Protein AF-W7DQA2-F1 (afdb_monomer_lite)

Structure (mmCIF, N/CA/C/O backbone):
data_AF-W7DQA2-F1
#
_entry.id   AF-W7DQA2-F1
#
loop_
_atom_site.group_PDB
_atom_site.id
_atom_site.type_symbol
_atom_site.label_atom_id
_atom_site.label_alt_id
_atom_site.label_comp_id
_atom_site.label_asym_id
_atom_site.label_entity_id
_atom_site.label_seq_id
_atom_site.pdbx_PDB_ins_code
_atom_site.Cartn_x
_atom_site.Cartn_y
_atom_site.Cartn_z
_atom_site.occupancy
_atom_site.B_iso_or_equiv
_atom_site.auth_seq_id
_atom_site.auth_comp_id
_atom_site.auth_asym_id
_atom_site.auth_atom_id
_atom_site.pdbx_PDB_model_num
ATOM 1 N N . MET A 1 1 ? 14.864 -2.320 -9.640 1.00 56.34 1 MET A N 1
ATOM 2 C CA . MET A 1 1 ? 13.449 -2.148 -10.060 1.00 56.34 1 MET A CA 1
ATOM 3 C C . MET A 1 1 ? 12.843 -0.774 -9.734 1.00 56.34 1 MET A C 1
ATOM 5 O O . MET A 1 1 ? 11.888 -0.404 -10.402 1.00 56.34 1 MET A O 1
ATOM 9 N N . ALA A 1 2 ? 13.396 0.018 -8.800 1.00 63.25 2 ALA A N 1
ATOM 10 C CA . ALA A 1 2 ? 12.816 1.303 -8.363 1.00 63.25 2 ALA A CA 1
ATOM 11 C C . ALA A 1 2 ? 12.676 2.404 -9.444 1.00 63.25 2 ALA A C 1
ATOM 13 O O . ALA A 1 2 ? 11.900 3.332 -9.267 1.00 63.25 2 ALA A O 1
ATOM 14 N N . PHE A 1 3 ? 13.399 2.321 -10.569 1.00 74.31 3 PHE A N 1
ATOM 15 C CA . PHE A 1 3 ? 13.292 3.320 -11.644 1.00 74.31 3 PHE A CA 1
ATOM 16 C C . PHE A 1 3 ? 12.055 3.124 -12.538 1.00 74.31 3 PHE A C 1
ATOM 18 O O . PHE A 1 3 ? 11.498 4.101 -13.029 1.00 74.31 3 PHE A O 1
ATOM 25 N N . LEU A 1 4 ? 11.608 1.880 -12.751 1.00 84.00 4 LEU A N 1
ATOM 26 C CA . LEU A 1 4 ? 10.487 1.559 -13.652 1.00 84.00 4 LEU A CA 1
ATOM 27 C C . LEU A 1 4 ? 9.147 1.432 -12.920 1.00 84.00 4 LEU A C 1
ATOM 29 O O . LEU A 1 4 ? 8.103 1.505 -13.556 1.00 84.00 4 LEU A O 1
ATOM 33 N N . MET A 1 5 ? 9.171 1.247 -11.601 1.00 85.88 5 MET A N 1
ATOM 34 C CA . MET A 1 5 ? 7.991 1.105 -10.749 1.00 85.88 5 MET A CA 1
ATOM 35 C C . MET A 1 5 ? 7.942 2.279 -9.776 1.00 85.88 5 MET A C 1
ATOM 37 O O . MET A 1 5 ? 8.880 2.483 -9.006 1.00 85.88 5 MET A O 1
ATOM 41 N N . LYS A 1 6 ? 6.851 3.045 -9.797 1.00 89.06 6 LYS A N 1
ATOM 42 C CA . LYS A 1 6 ? 6.563 4.069 -8.795 1.00 89.06 6 LYS A CA 1
ATOM 43 C C . LYS A 1 6 ? 5.743 3.434 -7.678 1.00 89.06 6 LYS A C 1
ATOM 45 O O . LYS A 1 6 ? 4.662 2.914 -7.927 1.00 89.06 6 LYS A O 1
ATOM 50 N N . LYS A 1 7 ? 6.245 3.513 -6.453 1.00 90.81 7 LYS A N 1
ATOM 51 C CA . LYS A 1 7 ? 5.509 3.105 -5.257 1.00 90.81 7 LYS A CA 1
ATOM 52 C C . LYS A 1 7 ? 4.576 4.231 -4.826 1.00 90.81 7 LYS A C 1
ATOM 54 O O . LYS A 1 7 ? 4.998 5.387 -4.758 1.00 90.81 7 LYS A O 1
ATOM 59 N N . ILE A 1 8 ? 3.316 3.903 -4.579 1.00 91.38 8 ILE A N 1
ATOM 60 C CA . ILE A 1 8 ? 2.327 4.812 -4.005 1.00 91.38 8 ILE A CA 1
ATOM 61 C C . ILE A 1 8 ? 1.866 4.191 -2.701 1.00 91.38 8 ILE A C 1
ATOM 63 O O . ILE A 1 8 ? 1.373 3.067 -2.685 1.00 91.38 8 ILE A O 1
ATOM 67 N N . ARG A 1 9 ? 2.046 4.937 -1.619 1.00 93.50 9 ARG A N 1
ATOM 68 C CA . ARG A 1 9 ? 1.667 4.530 -0.277 1.00 93.50 9 ARG A CA 1
ATOM 69 C C . ARG A 1 9 ? 0.380 5.239 0.123 1.00 93.50 9 ARG A C 1
ATOM 71 O O . ARG A 1 9 ? 0.276 6.455 -0.031 1.00 93.50 9 ARG A O 1
ATOM 78 N N . PHE A 1 10 ? -0.565 4.462 0.630 1.00 94.06 10 PHE A N 1
ATOM 79 C CA . PHE A 1 10 ? -1.815 4.936 1.199 1.00 94.06 10 PHE A CA 1
ATOM 80 C C . PHE A 1 10 ? -1.799 4.678 2.697 1.00 94.06 10 PHE A C 1
ATOM 82 O O . PHE A 1 10 ? -1.541 3.560 3.140 1.00 94.06 10 PHE A O 1
ATOM 89 N N . ASP A 1 11 ? -2.090 5.722 3.462 1.00 95.00 11 ASP A N 1
ATOM 90 C CA . ASP A 1 11 ? -2.264 5.657 4.904 1.00 95.00 11 ASP A CA 1
ATOM 91 C C . ASP A 1 11 ? -3.642 6.236 5.230 1.00 95.00 11 ASP A C 1
ATOM 93 O O . ASP A 1 11 ? -3.951 7.373 4.869 1.00 95.00 11 ASP A O 1
ATOM 97 N N . ALA A 1 12 ? -4.468 5.449 5.909 1.00 93.94 12 ALA A N 1
ATOM 98 C CA . ALA A 1 12 ? -5.775 5.859 6.393 1.00 93.94 12 ALA A CA 1
ATOM 99 C C . ALA A 1 12 ? -5.866 5.593 7.893 1.00 93.94 12 ALA A C 1
ATOM 101 O O . ALA A 1 12 ? -5.370 4.584 8.393 1.00 93.94 12 ALA A O 1
ATOM 102 N N . THR A 1 13 ? -6.523 6.494 8.612 1.00 93.75 13 THR A N 1
ATOM 103 C CA . THR A 1 13 ? -6.765 6.342 10.046 1.00 93.75 13 THR A CA 1
ATOM 104 C C . THR A 1 13 ? -8.264 6.347 10.275 1.00 93.75 13 THR A C 1
ATOM 106 O O . THR A 1 13 ? -8.932 7.319 9.926 1.00 93.75 13 THR A O 1
ATOM 109 N N . LEU A 1 14 ? -8.785 5.271 10.857 1.00 92.31 14 LEU A N 1
ATOM 110 C CA . LEU A 1 14 ? -10.191 5.128 11.198 1.00 92.31 14 LEU A CA 1
ATOM 111 C C . LEU A 1 14 ? -10.364 5.246 12.712 1.00 92.31 14 LEU A C 1
ATOM 113 O O . LEU A 1 14 ? -9.868 4.413 13.463 1.00 92.31 14 LEU A O 1
ATOM 117 N N . ASP A 1 15 ? -11.076 6.281 13.147 1.00 93.94 15 ASP A N 1
ATOM 118 C CA . ASP A 1 15 ? -11.449 6.516 14.544 1.00 93.94 15 ASP A CA 1
ATOM 119 C C . ASP A 1 15 ? -12.964 6.750 14.600 1.00 93.94 15 ASP A C 1
ATOM 121 O O . ASP A 1 15 ? -13.451 7.882 14.592 1.00 93.94 15 ASP A O 1
ATOM 125 N N . VAL A 1 16 ? -13.723 5.652 14.549 1.00 91.69 16 VAL A N 1
ATOM 126 C CA . VAL A 1 16 ? -15.194 5.688 14.512 1.00 91.69 16 VAL A CA 1
ATOM 127 C C . VAL A 1 16 ? -15.787 6.398 15.735 1.00 91.69 16 VAL A C 1
ATOM 129 O O . VAL A 1 16 ? -16.670 7.236 15.537 1.00 91.69 16 VAL A O 1
ATOM 132 N N . PRO A 1 17 ? -15.307 6.175 16.978 1.00 90.00 17 PRO A N 1
ATOM 133 C CA . PRO A 1 17 ? -15.818 6.897 18.138 1.00 90.00 17 PRO A CA 1
ATOM 134 C C . PRO A 1 17 ? -15.652 8.412 18.003 1.00 90.00 17 PRO A C 1
ATOM 136 O O . PRO A 1 17 ? -16.551 9.166 18.378 1.00 90.00 17 PRO A O 1
ATOM 139 N N . LYS A 1 18 ? -14.527 8.874 17.445 1.00 90.69 18 LYS A N 1
ATOM 140 C CA . LYS A 1 18 ? -14.310 10.297 17.174 1.00 90.69 18 LYS A CA 1
ATOM 141 C C . LYS A 1 18 ? -15.262 10.830 16.100 1.00 90.69 18 LYS A C 1
ATOM 143 O O . LYS A 1 18 ? -15.895 11.857 16.329 1.00 90.69 18 LYS A O 1
ATOM 148 N N . ILE A 1 19 ? -15.425 10.115 14.984 1.00 89.50 19 ILE A N 1
ATOM 149 C CA . ILE A 1 19 ? -16.325 10.513 13.883 1.00 89.50 19 ILE A CA 1
ATOM 150 C C . ILE A 1 19 ? -17.777 10.634 14.373 1.00 89.50 19 ILE A C 1
ATOM 152 O O . ILE A 1 19 ? -18.463 11.609 14.068 1.00 89.50 19 ILE A O 1
ATOM 156 N N . LEU A 1 20 ? -18.246 9.678 15.180 1.00 90.25 20 LEU A N 1
ATOM 157 C CA . LEU A 1 20 ? -19.604 9.701 15.733 1.00 90.25 20 LEU A CA 1
ATOM 158 C C . LEU A 1 20 ? -19.819 10.872 16.698 1.00 90.25 20 LEU A C 1
ATOM 160 O O . LEU A 1 20 ? -20.877 11.504 16.674 1.00 90.25 20 LEU A O 1
ATOM 164 N N . LYS A 1 21 ? -18.817 11.197 17.525 1.00 88.00 21 LYS A N 1
ATOM 165 C CA . LYS A 1 21 ? -18.858 12.376 18.405 1.00 88.00 21 LYS A CA 1
ATOM 166 C C . LYS A 1 21 ? -18.937 13.675 17.605 1.00 88.00 21 LYS A C 1
ATOM 168 O O . LYS A 1 21 ? -19.759 14.530 17.923 1.00 88.00 21 LYS A O 1
ATOM 173 N N . GLU A 1 22 ? -18.143 13.806 16.545 1.00 89.62 22 GLU A N 1
ATOM 174 C CA . GLU A 1 22 ? -18.149 14.988 15.670 1.00 89.62 22 GLU A CA 1
ATOM 175 C C . GLU A 1 22 ? -19.490 15.172 14.939 1.00 89.62 22 GLU A C 1
ATOM 177 O O . GLU A 1 22 ? -19.956 16.299 14.779 1.00 89.62 22 GLU A O 1
ATOM 182 N N . GLN A 1 23 ? -20.166 14.078 14.574 1.00 87.44 23 GLN A N 1
ATOM 183 C CA . GLN A 1 23 ? -21.499 14.117 13.957 1.00 87.44 23 GLN A CA 1
ATOM 184 C C . GLN A 1 23 ? -22.661 14.232 14.961 1.00 87.44 23 GLN A C 1
ATOM 186 O O . GLN A 1 23 ? -23.820 14.158 14.558 1.00 87.44 23 GLN A O 1
ATOM 191 N N . LYS A 1 24 ? -22.382 14.425 16.261 1.00 83.50 24 LYS A N 1
ATOM 192 C CA . LYS A 1 24 ? -23.388 14.455 17.347 1.00 83.50 24 LYS A CA 1
ATOM 193 C C . LYS A 1 24 ? -24.224 13.167 17.464 1.00 83.50 24 LYS A C 1
ATOM 195 O O . LYS A 1 24 ? -25.311 13.172 18.035 1.00 83.50 24 LYS A O 1
ATOM 200 N N . LEU A 1 25 ? -23.707 12.058 16.938 1.00 78.88 25 LEU A N 1
ATOM 201 C CA . LEU A 1 25 ? -24.293 10.719 17.043 1.00 78.88 25 LEU A CA 1
ATOM 202 C C . LEU A 1 25 ? -23.706 9.923 18.216 1.00 78.88 25 LEU A C 1
ATOM 204 O O . LEU A 1 25 ? -24.232 8.870 18.562 1.00 78.88 25 LEU A O 1
ATOM 208 N N . GLY A 1 26 ? -22.637 10.422 18.846 1.00 71.44 26 GLY A N 1
ATOM 209 C CA . GLY A 1 26 ? -21.947 9.746 19.949 1.00 71.44 26 GLY A CA 1
ATOM 210 C C . GLY A 1 26 ? -22.833 9.444 21.164 1.00 71.44 26 GLY A C 1
ATOM 211 O O . GLY A 1 26 ? -22.607 8.437 21.826 1.00 71.44 26 GLY A O 1
ATOM 212 N N . ASP A 1 27 ? -23.867 10.253 21.412 1.00 75.88 27 ASP A N 1
ATOM 213 C CA . ASP A 1 27 ? -24.833 10.008 22.495 1.00 75.88 27 ASP A CA 1
ATOM 214 C C . ASP A 1 27 ? -25.846 8.904 22.140 1.00 75.88 27 ASP A C 1
ATOM 216 O O . ASP A 1 27 ? -26.425 8.277 23.022 1.00 75.88 27 ASP A O 1
ATOM 220 N N . GLN A 1 28 ? -26.056 8.651 20.843 1.00 76.50 28 GLN A N 1
ATOM 221 C CA . GLN A 1 28 ? -27.002 7.653 20.329 1.00 76.50 28 GLN A CA 1
ATOM 222 C C . GLN A 1 28 ? -26.333 6.297 20.077 1.00 76.50 28 GLN A C 1
ATOM 224 O O . GLN A 1 28 ? -26.992 5.261 20.137 1.00 76.50 28 GLN A O 1
ATOM 229 N N . VAL A 1 29 ? -25.025 6.295 19.802 1.00 82.38 29 VAL A N 1
ATOM 230 C CA . VAL A 1 29 ? -24.242 5.089 19.510 1.00 82.38 29 VAL A CA 1
ATOM 231 C C . VAL A 1 29 ? -23.128 4.937 20.551 1.00 82.38 29 VAL A C 1
ATOM 233 O O . VAL A 1 29 ? -22.021 5.447 20.355 1.00 82.38 29 VAL A O 1
ATOM 236 N N . PRO A 1 30 ? -23.387 4.237 21.670 1.00 84.06 30 PRO A N 1
ATOM 237 C CA . PRO A 1 30 ? -22.363 3.976 22.672 1.00 84.06 30 PRO A CA 1
ATOM 238 C C . PRO A 1 30 ? -21.221 3.116 22.117 1.00 84.06 30 PRO A C 1
ATOM 240 O O . PRO A 1 30 ? -21.437 2.164 21.369 1.00 84.06 30 PRO A O 1
ATOM 243 N N . THR A 1 31 ? -19.991 3.392 22.563 1.00 83.44 31 THR A N 1
ATOM 244 C CA . THR A 1 31 ? -18.783 2.626 22.194 1.00 83.44 31 THR A CA 1
ATOM 245 C C . THR A 1 31 ? -18.922 1.123 22.466 1.00 83.44 31 THR A C 1
ATOM 247 O O . THR A 1 31 ? -18.369 0.315 21.729 1.00 83.44 31 THR A O 1
ATOM 250 N N . ALA A 1 32 ? -19.708 0.738 23.476 1.00 86.38 32 ALA A N 1
ATOM 251 C CA . ALA A 1 32 ? -19.998 -0.661 23.796 1.00 86.38 32 ALA A CA 1
ATOM 252 C C . ALA A 1 32 ? -20.797 -1.401 22.704 1.00 86.38 32 ALA A C 1
ATOM 254 O O . ALA A 1 32 ? -20.770 -2.628 22.651 1.00 86.38 32 ALA A O 1
ATOM 255 N N . LEU A 1 33 ? -21.525 -0.687 21.839 1.00 89.50 33 LEU A N 1
ATOM 256 C CA . LEU A 1 33 ? -22.133 -1.294 20.652 1.00 89.50 33 LEU A CA 1
ATOM 257 C C . LEU A 1 33 ? -21.090 -1.501 19.556 1.00 89.50 33 LEU A C 1
ATOM 259 O O . LEU A 1 33 ? -21.102 -2.540 18.911 1.00 89.50 33 LEU A O 1
ATOM 263 N N . LEU A 1 34 ? -20.155 -0.561 19.383 1.00 90.50 34 LEU A N 1
ATOM 264 C CA . LEU A 1 34 ? -19.081 -0.686 18.391 1.00 90.50 34 LEU A CA 1
ATOM 265 C C . LEU A 1 34 ? -18.195 -1.906 18.656 1.00 90.50 34 LEU A C 1
ATOM 267 O O . LEU A 1 34 ? -17.828 -2.590 17.711 1.00 90.50 34 LEU A O 1
ATOM 271 N N . SER A 1 35 ? -17.918 -2.220 19.926 1.00 90.94 35 SER A N 1
ATOM 272 C CA . SER A 1 35 ? -17.120 -3.396 20.306 1.00 90.94 35 SER A CA 1
ATOM 273 C C . SER A 1 35 ? -17.811 -4.736 20.041 1.00 90.94 35 SER A C 1
ATOM 275 O O . SER A 1 35 ? -17.194 -5.779 20.215 1.00 90.94 35 SER A O 1
ATOM 277 N N . GLN A 1 36 ? -19.101 -4.722 19.700 1.00 91.81 36 GLN A N 1
ATOM 278 C CA . GLN A 1 36 ? -19.863 -5.915 19.324 1.00 91.81 36 GLN A CA 1
ATOM 279 C C . GLN A 1 36 ? -19.979 -6.068 17.801 1.00 91.81 36 GLN A C 1
ATOM 281 O O . GLN A 1 36 ? -20.568 -7.037 17.330 1.00 91.81 36 GLN A O 1
ATOM 286 N N . VAL A 1 37 ? -19.469 -5.104 17.028 1.00 92.62 37 VAL A N 1
ATOM 287 C CA . VAL A 1 37 ? -19.530 -5.127 15.567 1.00 92.62 37 VAL A CA 1
ATOM 288 C C . VAL A 1 37 ? -18.224 -5.675 15.011 1.00 92.62 37 VAL A C 1
ATOM 290 O O . VAL A 1 37 ? -17.191 -5.009 15.055 1.00 92.62 37 VAL A O 1
ATOM 293 N N . ASP A 1 38 ? -18.307 -6.848 14.392 1.00 92.25 38 ASP A N 1
ATOM 294 C CA . ASP A 1 38 ? -17.210 -7.424 13.620 1.00 92.25 38 ASP A CA 1
ATOM 295 C C . ASP A 1 38 ? -17.196 -6.828 12.209 1.00 92.25 38 ASP A C 1
ATOM 297 O O . ASP A 1 38 ? -17.940 -7.244 11.317 1.00 92.25 38 ASP A O 1
ATOM 301 N N . TYR A 1 39 ? -16.347 -5.822 11.998 1.00 94.38 39 TYR A N 1
ATOM 302 C CA . TYR A 1 39 ? -16.186 -5.194 10.691 1.00 94.38 39 TYR A CA 1
ATOM 303 C C . TYR A 1 39 ? -14.964 -5.742 9.958 1.00 94.38 39 TYR A C 1
ATOM 305 O O . TYR A 1 39 ? -13.841 -5.692 10.456 1.00 94.38 39 TYR A O 1
ATOM 313 N N . THR A 1 40 ? -15.181 -6.210 8.730 1.00 96.31 40 THR A N 1
ATOM 314 C CA . THR A 1 40 ? -14.109 -6.649 7.834 1.00 96.31 40 THR A CA 1
ATOM 315 C C . THR A 1 40 ? -14.057 -5.740 6.615 1.00 96.31 40 THR A C 1
ATOM 317 O O . THR A 1 40 ? -15.032 -5.627 5.872 1.00 96.31 40 THR A O 1
ATOM 320 N N . LEU A 1 41 ? -12.908 -5.108 6.387 1.00 95.62 41 LEU A N 1
ATOM 321 C CA . LEU A 1 41 ? -12.627 -4.380 5.159 1.00 95.62 41 LEU A CA 1
ATOM 322 C C . LEU A 1 41 ? -11.892 -5.298 4.190 1.00 95.62 41 LEU A C 1
ATOM 324 O O . LEU A 1 41 ? -10.791 -5.757 4.485 1.00 95.62 41 LEU A O 1
ATOM 328 N N . VAL A 1 42 ? -12.474 -5.497 3.012 1.00 96.25 42 VAL A N 1
ATOM 329 C CA . VAL A 1 42 ? -11.828 -6.206 1.907 1.00 96.25 42 VAL A CA 1
ATOM 330 C C . VAL A 1 42 ? -11.567 -5.214 0.787 1.00 96.25 42 VAL A C 1
ATOM 332 O O . VAL A 1 42 ? -12.488 -4.563 0.296 1.00 96.25 42 VAL A O 1
ATOM 335 N N . LEU A 1 43 ? -10.310 -5.116 0.375 1.00 94.94 43 LEU A N 1
ATOM 336 C CA . LEU A 1 43 ? -9.885 -4.314 -0.757 1.00 94.94 43 LEU A CA 1
ATOM 337 C C . LEU A 1 43 ? -9.328 -5.243 -1.827 1.00 9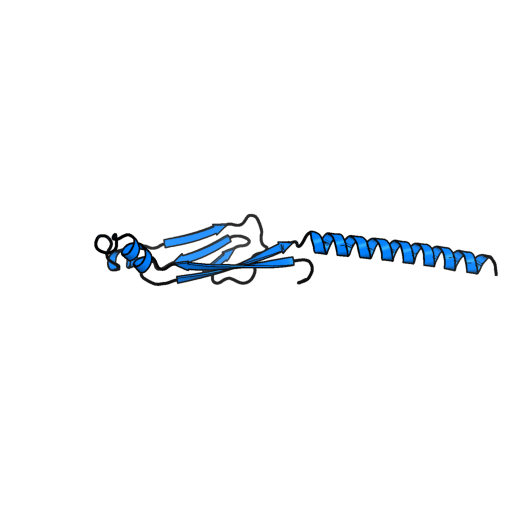4.94 43 LEU A C 1
ATOM 339 O O . LEU A 1 43 ? -8.287 -5.863 -1.634 1.00 94.94 43 LEU A O 1
ATOM 343 N N . ASP A 1 44 ? -10.050 -5.357 -2.934 1.00 95.44 44 ASP A N 1
ATOM 344 C CA . ASP A 1 44 ? -9.710 -6.252 -4.036 1.00 95.44 44 ASP A CA 1
ATOM 345 C C . ASP A 1 44 ? -9.229 -5.432 -5.234 1.00 95.44 44 ASP A C 1
ATOM 347 O O . ASP A 1 44 ? -9.990 -4.661 -5.828 1.00 95.44 44 ASP A O 1
ATOM 351 N N . PHE A 1 45 ? -7.944 -5.550 -5.553 1.00 91.56 45 PHE A N 1
ATOM 352 C CA . PHE A 1 45 ? -7.340 -4.875 -6.687 1.00 91.56 45 PHE A CA 1
ATOM 353 C C . PHE A 1 45 ? -7.219 -5.820 -7.886 1.00 91.56 45 PHE A C 1
ATOM 355 O O . PHE A 1 45 ? -6.732 -6.941 -7.743 1.00 91.56 45 PHE A O 1
ATOM 362 N N . PRO A 1 46 ? -7.502 -5.347 -9.115 1.00 90.12 46 PRO A N 1
ATOM 363 C CA . PRO A 1 46 ? -7.284 -6.121 -10.339 1.00 90.12 46 PRO A CA 1
ATOM 364 C C . PRO A 1 46 ? -5.794 -6.175 -10.746 1.00 90.12 46 PRO A C 1
ATOM 366 O O . PRO A 1 46 ? -5.469 -6.210 -11.931 1.00 90.12 46 PRO A O 1
ATOM 369 N N . ILE A 1 47 ? -4.878 -6.101 -9.777 1.00 86.19 47 ILE A N 1
ATOM 370 C CA . ILE A 1 47 ? -3.421 -6.098 -9.943 1.00 86.19 47 ILE A CA 1
ATOM 371 C C . ILE A 1 47 ? -2.769 -6.731 -8.709 1.00 86.19 47 ILE A C 1
ATOM 373 O O . ILE A 1 47 ? -3.235 -6.537 -7.592 1.00 86.19 47 ILE A O 1
ATOM 377 N N . ASP A 1 48 ? -1.643 -7.420 -8.895 1.00 85.00 48 ASP A N 1
ATOM 378 C CA . ASP A 1 48 ? -0.886 -8.065 -7.805 1.00 85.00 48 ASP A CA 1
ATOM 379 C C . ASP A 1 48 ? 0.395 -7.289 -7.438 1.00 85.00 48 ASP A C 1
ATOM 381 O O . ASP A 1 48 ? 1.404 -7.822 -6.981 1.00 85.00 48 ASP A O 1
ATOM 385 N N . THR A 1 49 ? 0.402 -5.977 -7.674 1.00 88.56 49 THR A N 1
ATOM 386 C CA . THR A 1 49 ? 1.568 -5.123 -7.391 1.00 88.56 49 THR A CA 1
ATOM 387 C C . THR A 1 49 ? 1.550 -4.547 -5.977 1.00 88.56 49 THR A C 1
ATOM 389 O O . THR A 1 49 ? 2.155 -3.506 -5.712 1.00 88.56 49 THR A O 1
ATOM 392 N N . ILE A 1 50 ? 0.858 -5.217 -5.058 1.00 91.62 50 ILE A N 1
ATOM 393 C CA . ILE A 1 50 ? 0.742 -4.798 -3.665 1.00 91.62 50 ILE A CA 1
ATOM 394 C C . ILE A 1 50 ? 2.064 -5.057 -2.947 1.00 91.62 50 ILE A C 1
ATOM 396 O O . ILE A 1 50 ? 2.512 -6.201 -2.829 1.00 91.62 50 ILE A O 1
ATOM 400 N N . GLY A 1 51 ? 2.669 -3.978 -2.466 1.00 90.25 51 GLY A N 1
ATOM 401 C CA . GLY A 1 51 ? 3.891 -3.981 -1.681 1.00 90.25 51 GLY A CA 1
ATOM 402 C C . G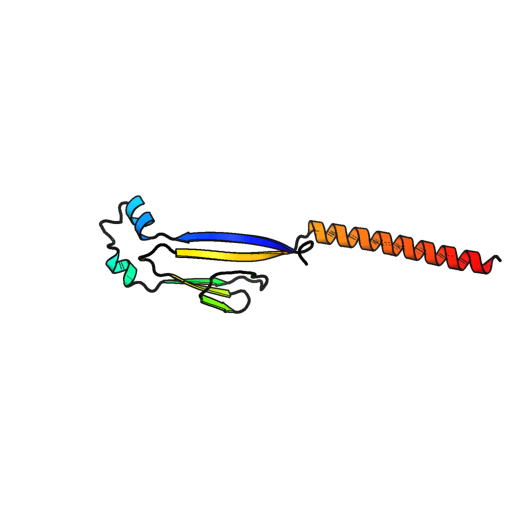LY A 1 51 ? 3.624 -4.194 -0.193 1.00 90.25 51 GLY A C 1
ATOM 403 O O . GLY A 1 51 ? 2.794 -5.011 0.215 1.00 90.25 51 GLY A O 1
ATOM 404 N N . GLU A 1 52 ? 4.363 -3.450 0.623 1.00 94.19 52 GLU A N 1
ATOM 405 C CA . GLU A 1 52 ? 4.188 -3.451 2.072 1.00 94.19 52 GLU A CA 1
ATOM 406 C C . GLU A 1 52 ? 2.774 -3.020 2.466 1.00 94.19 52 GLU A C 1
ATOM 408 O O . GLU A 1 52 ? 2.188 -2.115 1.874 1.00 94.19 52 GLU A O 1
ATOM 413 N N . ASN A 1 53 ? 2.222 -3.679 3.476 1.00 95.25 53 ASN A N 1
ATOM 414 C CA . ASN A 1 53 ? 0.893 -3.405 3.998 1.00 95.25 53 ASN A CA 1
ATOM 415 C C . ASN 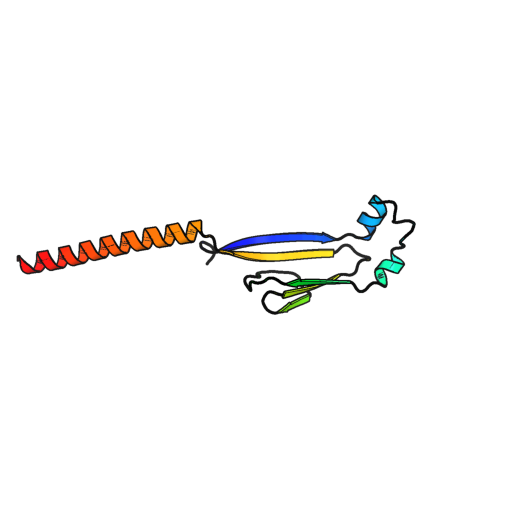A 1 53 ? 0.788 -3.931 5.434 1.00 95.25 53 ASN A C 1
ATOM 417 O O . ASN A 1 53 ? 1.666 -4.661 5.895 1.00 95.25 53 ASN A O 1
ATOM 421 N N . ASN A 1 54 ? -0.277 -3.547 6.132 1.00 95.94 54 ASN A N 1
ATOM 422 C CA . ASN A 1 54 ? -0.605 -4.063 7.461 1.00 95.94 54 ASN A CA 1
ATOM 423 C C . ASN A 1 54 ? -1.942 -4.823 7.488 1.00 95.94 54 ASN A C 1
ATOM 425 O O . ASN A 1 54 ? -2.653 -4.757 8.488 1.00 95.94 54 ASN A O 1
ATOM 429 N N . ALA A 1 55 ? -2.313 -5.462 6.376 1.00 96.19 55 ALA A N 1
ATOM 430 C CA . ALA A 1 55 ? -3.499 -6.309 6.312 1.00 96.19 55 ALA A CA 1
ATOM 431 C C . ALA A 1 55 ? -3.305 -7.583 7.138 1.00 96.19 55 ALA A C 1
ATOM 433 O O . ALA A 1 55 ? -2.189 -8.093 7.239 1.00 96.19 55 ALA A O 1
ATOM 434 N N . ASP A 1 56 ? -4.396 -8.115 7.687 1.00 96.69 56 ASP A N 1
ATOM 435 C CA . ASP A 1 56 ? -4.369 -9.400 8.394 1.00 96.69 56 ASP A CA 1
ATOM 436 C C . ASP A 1 56 ? -4.169 -10.560 7.420 1.00 96.69 56 ASP A C 1
ATOM 438 O O . ASP A 1 56 ? -3.575 -11.582 7.763 1.00 96.69 56 ASP A O 1
ATOM 442 N N . SER A 1 57 ? -4.656 -10.404 6.185 1.00 96.25 57 SER A N 1
ATOM 443 C CA . SER A 1 57 ? -4.38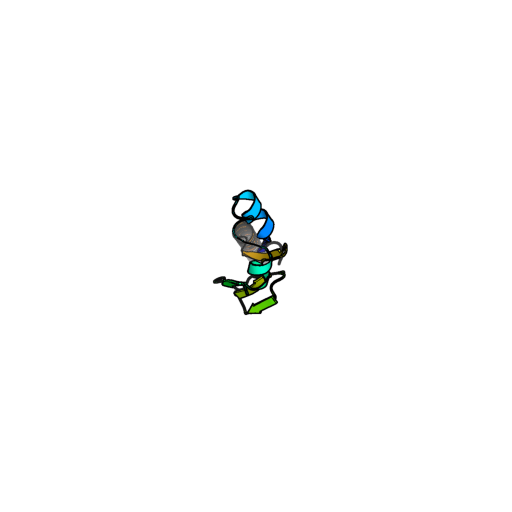5 -11.344 5.106 1.00 96.25 57 SER A CA 1
ATOM 444 C C . SER A 1 57 ? -4.189 -10.648 3.762 1.00 96.25 57 SER A C 1
ATOM 446 O O . SER A 1 57 ? -4.777 -9.602 3.467 1.00 96.25 57 SER A O 1
ATOM 448 N N . LYS A 1 58 ? -3.345 -11.273 2.937 1.00 94.56 58 LYS A N 1
ATOM 449 C CA . LYS A 1 58 ? -3.105 -10.913 1.543 1.00 94.56 58 LYS A CA 1
ATOM 450 C C . LYS A 1 58 ? -3.238 -12.166 0.682 1.00 94.56 58 LYS A C 1
ATOM 452 O O . LYS A 1 58 ? -2.533 -13.142 0.928 1.00 94.56 58 LYS A O 1
ATOM 457 N N . ASP A 1 59 ? -4.080 -12.099 -0.343 1.00 93.19 59 ASP A N 1
ATOM 458 C CA . ASP A 1 59 ? -4.220 -13.136 -1.367 1.00 93.19 59 ASP A CA 1
ATOM 459 C C . ASP A 1 59 ? -4.192 -12.492 -2.759 1.00 93.19 59 ASP A C 1
ATOM 461 O O . ASP A 1 59 ? -5.152 -11.854 -3.194 1.00 93.19 59 ASP A O 1
ATOM 465 N N . GLY A 1 60 ? -3.036 -12.567 -3.423 1.00 90.31 60 GLY A N 1
ATOM 466 C CA . GLY A 1 60 ? -2.759 -11.814 -4.647 1.00 90.31 60 GLY A CA 1
ATOM 467 C C . GLY A 1 60 ? -3.035 -10.312 -4.481 1.00 90.31 60 GLY A C 1
ATOM 468 O O . GLY A 1 60 ? -2.472 -9.646 -3.605 1.00 90.31 60 GLY A O 1
ATOM 469 N N . GLY A 1 61 ? -3.952 -9.798 -5.308 1.00 91.94 61 GLY A N 1
ATOM 470 C CA . GLY A 1 61 ? -4.435 -8.414 -5.284 1.00 91.94 61 GLY A CA 1
ATOM 471 C C . GLY A 1 61 ? -5.454 -8.089 -4.182 1.00 91.94 61 GLY A C 1
ATOM 472 O O . GLY A 1 61 ? -5.909 -6.949 -4.098 1.00 91.94 61 GLY A O 1
ATOM 473 N N . LYS A 1 62 ? -5.825 -9.051 -3.330 1.00 95.88 62 LYS A N 1
ATOM 474 C CA . LYS A 1 62 ? -6.808 -8.859 -2.260 1.00 95.88 62 LYS A CA 1
ATOM 475 C C . LYS A 1 62 ? -6.134 -8.643 -0.910 1.00 95.88 62 LYS A C 1
ATOM 477 O O . LYS A 1 62 ? -5.326 -9.460 -0.476 1.00 95.88 62 LYS A O 1
ATOM 482 N N . LEU A 1 63 ? -6.521 -7.571 -0.224 1.00 96.69 63 LEU A N 1
ATOM 483 C CA . LEU A 1 63 ? -6.140 -7.267 1.154 1.00 96.69 63 LEU A CA 1
ATOM 484 C C . LEU A 1 63 ? -7.364 -7.288 2.064 1.00 96.69 63 LEU A C 1
ATOM 486 O O . LEU A 1 63 ? -8.398 -6.710 1.725 1.00 96.69 63 LEU A O 1
ATOM 490 N N . THR A 1 64 ? -7.229 -7.921 3.226 1.00 97.31 64 THR A N 1
ATOM 491 C CA . THR A 1 64 ? -8.309 -8.032 4.214 1.00 97.31 64 THR A CA 1
ATOM 492 C C . THR A 1 64 ? -7.850 -7.533 5.577 1.00 97.31 64 THR A C 1
ATOM 494 O O . THR A 1 64 ? -6.804 -7.953 6.071 1.00 97.31 64 THR A O 1
ATOM 497 N N . TRP A 1 65 ? -8.656 -6.674 6.197 1.00 97.56 65 TRP A N 1
ATOM 498 C CA . TRP A 1 65 ? -8.469 -6.197 7.566 1.00 97.56 65 TRP A CA 1
ATOM 499 C C . TRP A 1 65 ? -9.715 -6.469 8.400 1.00 97.56 65 TRP A C 1
ATOM 501 O O . TRP A 1 65 ? -10.825 -6.139 7.983 1.00 97.56 65 TRP A O 1
ATOM 511 N N . HIS A 1 66 ? -9.516 -6.971 9.607 1.00 96.19 66 HIS A N 1
ATOM 512 C CA . HIS A 1 66 ? -10.502 -7.034 10.671 1.00 96.19 66 HIS A CA 1
ATOM 513 C C . HIS A 1 66 ? -10.322 -5.780 11.524 1.00 96.19 66 HIS A C 1
ATOM 515 O O . HIS A 1 66 ? -9.279 -5.576 12.147 1.00 96.19 66 HIS A O 1
ATOM 521 N N . ILE A 1 67 ? -11.313 -4.891 11.502 1.00 94.69 67 ILE A N 1
ATOM 522 C CA . ILE A 1 67 ? -11.189 -3.558 12.090 1.00 94.69 67 ILE A CA 1
ATOM 523 C C . ILE A 1 67 ? -12.066 -3.464 13.343 1.00 94.69 67 ILE A C 1
ATOM 525 O O . ILE A 1 67 ? -13.287 -3.359 13.211 1.00 94.69 67 ILE A O 1
ATOM 529 N N . PRO A 1 68 ? -11.474 -3.434 14.550 1.00 93.44 68 PRO A N 1
ATOM 530 C CA . PRO A 1 68 ? -12.222 -3.175 15.776 1.00 93.44 68 PRO A CA 1
ATOM 531 C C . PRO A 1 68 ? -12.708 -1.722 15.795 1.00 93.44 68 PRO A C 1
ATOM 533 O O . PRO A 1 68 ? -11.908 -0.792 15.920 1.00 93.44 68 PRO A O 1
ATOM 536 N N . LEU A 1 69 ? -14.015 -1.502 15.640 1.00 92.75 69 LEU A N 1
ATOM 537 C CA . LEU A 1 69 ? -14.582 -0.158 15.477 1.00 92.75 69 LEU A CA 1
ATOM 538 C C . LEU A 1 69 ? -14.535 0.681 16.760 1.00 92.75 69 LEU A C 1
ATOM 540 O O . LEU A 1 69 ? -14.684 1.898 16.706 1.00 92.75 69 LEU A O 1
ATOM 544 N N . GLU A 1 70 ? -14.334 0.065 17.920 1.00 91.38 70 GLU A N 1
ATOM 545 C CA . GLU A 1 70 ? -14.282 0.745 19.212 1.00 91.38 70 GLU A CA 1
ATOM 546 C C . GLU A 1 70 ? -12.951 1.461 19.483 1.00 91.38 70 GLU A C 1
ATOM 548 O O . GLU A 1 70 ? -12.846 2.222 20.449 1.00 91.38 70 GLU A O 1
ATOM 553 N N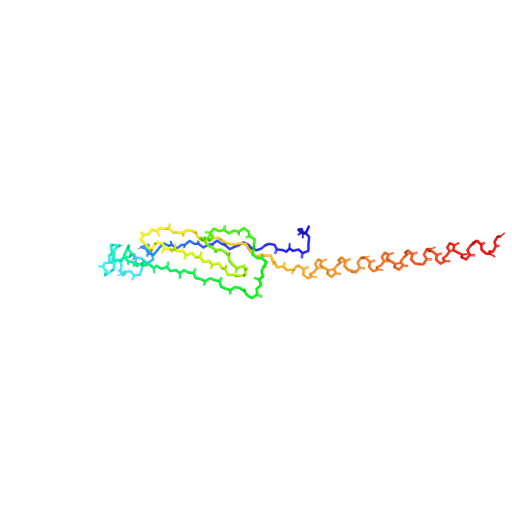 . LYS A 1 71 ? -11.938 1.244 18.634 1.00 91.31 71 LYS A N 1
ATOM 554 C CA . LYS A 1 71 ? -10.593 1.818 18.771 1.00 91.31 71 LYS A CA 1
ATOM 555 C C . LYS A 1 71 ? -10.163 2.536 17.498 1.00 91.31 71 LYS A C 1
ATOM 557 O O . LYS A 1 71 ? -10.715 2.346 16.417 1.00 91.31 71 LYS A O 1
ATOM 562 N N . GLN A 1 72 ? -9.128 3.357 17.638 1.00 93.50 72 GLN A N 1
ATOM 563 C CA . GLN A 1 72 ? -8.443 3.933 16.493 1.00 93.50 72 GLN A CA 1
ATOM 564 C C . GLN A 1 72 ? -7.623 2.854 15.780 1.00 93.50 72 GLN A C 1
ATOM 566 O O . GLN A 1 72 ? -6.801 2.180 16.400 1.00 93.50 72 GLN A O 1
ATOM 571 N N . ASN A 1 73 ? -7.798 2.750 14.467 1.00 94.19 73 ASN A N 1
ATOM 572 C CA . ASN A 1 73 ? -7.061 1.828 13.615 1.00 94.19 73 ASN A CA 1
ATOM 573 C C . ASN A 1 73 ? -6.331 2.591 12.520 1.00 94.19 73 ASN A C 1
ATOM 575 O O . ASN A 1 73 ? -6.859 3.538 11.938 1.00 94.19 73 ASN A O 1
ATOM 579 N N . ARG A 1 74 ? -5.113 2.153 12.211 1.00 94.69 74 ARG A N 1
ATOM 580 C CA . ARG A 1 74 ? -4.359 2.642 11.061 1.00 94.69 74 ARG A CA 1
ATOM 581 C C . ARG A 1 74 ? -4.346 1.556 10.003 1.00 94.69 74 ARG A C 1
ATOM 583 O O . ARG A 1 74 ? -3.956 0.432 10.292 1.00 94.69 74 ARG A O 1
ATOM 590 N N . LEU A 1 75 ? -4.723 1.909 8.787 1.00 95.19 75 LEU A N 1
ATOM 591 C CA . LEU A 1 75 ? -4.637 1.060 7.612 1.00 95.19 75 LEU A CA 1
ATOM 592 C C . LEU A 1 75 ? -3.554 1.611 6.696 1.00 95.19 75 LEU A C 1
ATOM 594 O O . LEU A 1 75 ? -3.494 2.813 6.436 1.00 95.19 75 LEU A O 1
ATOM 598 N N . TYR A 1 76 ? -2.684 0.728 6.233 1.00 95.69 76 TYR A N 1
ATOM 599 C CA . TYR A 1 76 ? -1.570 1.060 5.366 1.00 95.69 76 TYR A CA 1
ATOM 600 C C . TYR A 1 76 ? -1.423 -0.004 4.290 1.00 95.69 76 TYR A C 1
ATOM 602 O O . TYR A 1 76 ? -1.388 -1.202 4.577 1.00 95.69 76 TYR A O 1
ATOM 610 N N . PHE A 1 77 ? -1.269 0.453 3.053 1.00 95.44 77 PHE A N 1
ATOM 611 C CA . PHE A 1 77 ? -0.812 -0.388 1.961 1.00 95.44 77 PHE A CA 1
ATOM 612 C C . PHE A 1 77 ? -0.031 0.426 0.929 1.00 95.44 77 PHE A C 1
ATOM 614 O O . PHE A 1 77 ? -0.246 1.625 0.732 1.00 95.44 77 PHE A O 1
ATOM 621 N N . GLU A 1 78 ? 0.887 -0.247 0.251 1.00 94.88 78 GLU A N 1
ATOM 622 C CA . GLU A 1 78 ? 1.656 0.277 -0.866 1.00 94.88 78 GLU A CA 1
ATOM 623 C C . GLU A 1 78 ? 1.254 -0.444 -2.155 1.00 94.88 78 GLU A C 1
ATOM 625 O O . GLU A 1 78 ? 1.139 -1.667 -2.182 1.00 94.88 78 GLU A O 1
ATOM 630 N N . ILE A 1 79 ? 1.085 0.302 -3.245 1.00 92.69 79 ILE A N 1
ATOM 631 C CA . ILE A 1 79 ? 0.926 -0.252 -4.592 1.00 92.69 79 ILE A CA 1
ATOM 632 C C . ILE A 1 79 ? 2.087 0.177 -5.487 1.00 92.69 79 ILE A C 1
ATOM 634 O O . ILE A 1 79 ? 2.506 1.338 -5.503 1.00 92.69 79 ILE A O 1
ATOM 638 N N . GLY A 1 80 ? 2.610 -0.767 -6.261 1.00 90.62 80 GLY A N 1
ATOM 639 C CA . GLY A 1 80 ? 3.560 -0.507 -7.334 1.00 90.62 80 GLY A CA 1
ATOM 640 C C . GLY A 1 80 ? 2.827 -0.197 -8.634 1.00 90.62 80 GLY A C 1
ATOM 641 O O . GLY A 1 80 ? 2.151 -1.058 -9.189 1.00 90.62 80 GLY A O 1
ATOM 642 N N . VAL A 1 81 ? 2.982 1.017 -9.155 1.00 88.62 81 VAL A N 1
ATOM 643 C CA . VAL A 1 81 ? 2.428 1.416 -10.454 1.00 88.62 81 VAL A CA 1
ATOM 644 C C . VAL A 1 81 ? 3.566 1.567 -11.467 1.00 88.62 81 VAL A C 1
ATOM 646 O O . VAL A 1 81 ? 4.557 2.245 -11.170 1.00 88.62 81 VAL A O 1
ATOM 649 N N . PRO A 1 82 ? 3.462 0.982 -12.675 1.00 88.12 82 PRO A N 1
ATOM 650 C CA . PRO A 1 82 ? 4.458 1.177 -13.722 1.00 88.12 82 PRO A CA 1
ATOM 651 C C . PRO A 1 82 ? 4.651 2.662 -14.061 1.00 88.12 82 PRO A C 1
ATOM 653 O O . PRO A 1 82 ? 3.706 3.386 -14.375 1.00 88.12 82 PRO A O 1
ATOM 656 N N . ASN A 1 83 ? 5.898 3.130 -14.030 1.00 89.44 83 ASN A N 1
ATOM 657 C CA . ASN A 1 83 ? 6.257 4.484 -14.428 1.00 89.44 83 ASN A CA 1
ATOM 658 C C . ASN A 1 83 ? 6.488 4.533 -15.944 1.00 89.44 83 ASN A C 1
ATOM 660 O O . ASN A 1 83 ? 7.611 4.378 -16.429 1.00 89.44 83 ASN A O 1
ATOM 664 N N . VAL A 1 84 ? 5.405 4.769 -16.689 1.00 89.88 84 VAL A N 1
ATOM 665 C CA . VAL A 1 84 ? 5.394 4.771 -18.163 1.00 89.88 84 VAL A CA 1
ATOM 666 C C .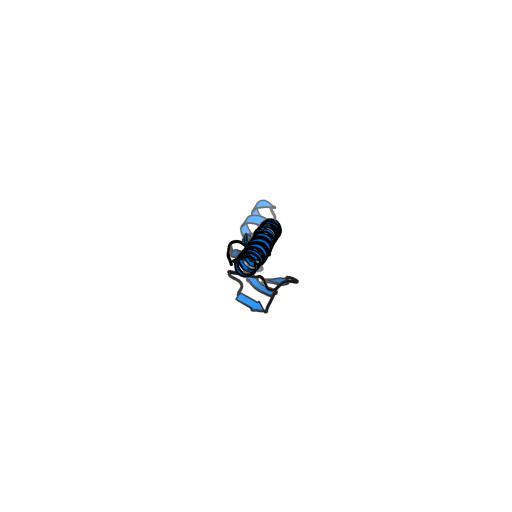 VAL A 1 84 ? 6.419 5.746 -18.748 1.00 89.88 84 VAL A C 1
ATOM 668 O O . VAL A 1 84 ? 7.081 5.421 -19.730 1.00 89.88 84 VAL A O 1
ATOM 671 N N . LYS A 1 85 ? 6.623 6.911 -18.117 1.00 88.88 85 LYS A N 1
ATOM 672 C CA . LYS A 1 85 ? 7.612 7.905 -18.564 1.00 88.88 85 LYS A CA 1
ATOM 673 C C . LYS A 1 85 ? 9.029 7.338 -18.516 1.00 88.88 85 LYS A C 1
ATOM 675 O O . LYS A 1 85 ? 9.771 7.435 -19.490 1.00 88.88 85 LYS A O 1
ATOM 680 N N . ASN A 1 86 ? 9.396 6.726 -17.395 1.00 89.88 86 ASN A N 1
ATOM 681 C CA . ASN A 1 86 ? 10.729 6.158 -17.215 1.00 89.88 86 ASN A CA 1
ATOM 682 C C . ASN A 1 86 ? 10.950 4.945 -18.124 1.00 89.88 86 ASN A C 1
ATOM 684 O O . ASN A 1 86 ? 12.026 4.810 -18.706 1.00 89.88 86 ASN A O 1
ATOM 688 N N . ILE A 1 87 ? 9.919 4.113 -18.302 1.00 90.12 87 ILE A N 1
ATOM 689 C CA . ILE A 1 87 ? 9.944 2.999 -19.256 1.00 90.12 87 ILE A CA 1
ATOM 690 C C . ILE A 1 87 ? 10.191 3.529 -20.675 1.00 90.12 87 ILE A C 1
ATOM 692 O O . ILE A 1 87 ? 11.140 3.086 -21.322 1.00 90.12 87 ILE A O 1
ATOM 696 N N . ALA A 1 88 ? 9.426 4.523 -21.131 1.00 92.31 88 ALA A N 1
ATOM 697 C CA . ALA A 1 88 ? 9.566 5.095 -22.470 1.00 92.31 88 ALA A CA 1
ATOM 698 C C . ALA A 1 88 ? 10.962 5.696 -22.713 1.00 92.31 88 ALA A C 1
ATOM 700 O O . ALA A 1 88 ? 11.577 5.433 -23.746 1.00 92.31 88 ALA A O 1
ATOM 701 N N . ILE A 1 89 ? 11.499 6.441 -21.740 1.00 92.31 89 ILE A N 1
ATOM 702 C CA . ILE A 1 89 ? 12.857 6.998 -21.821 1.00 92.31 89 ILE A CA 1
ATOM 703 C C . ILE A 1 89 ? 13.894 5.874 -21.908 1.00 92.31 89 ILE A C 1
ATOM 705 O O . ILE A 1 89 ? 14.768 5.911 -22.772 1.00 92.31 89 ILE A O 1
ATOM 709 N N . SER A 1 90 ? 13.791 4.859 -21.043 1.00 92.19 90 SER A N 1
ATOM 710 C CA . SER A 1 90 ? 14.746 3.745 -21.028 1.00 92.19 90 SER A CA 1
ATOM 711 C C . SER A 1 90 ? 14.747 2.966 -22.347 1.00 92.19 90 SER A C 1
ATOM 713 O O . SER A 1 90 ? 15.816 2.671 -22.883 1.00 92.19 90 SER A O 1
ATOM 715 N N . ALA A 1 91 ? 13.564 2.721 -22.919 1.00 93.06 91 ALA A N 1
ATOM 716 C CA . ALA A 1 91 ? 13.414 2.073 -24.215 1.00 93.06 91 ALA A CA 1
ATOM 717 C C . ALA A 1 91 ? 14.024 2.919 -25.345 1.00 93.06 91 ALA A C 1
ATOM 719 O O . ALA A 1 91 ? 14.757 2.392 -26.181 1.00 93.06 91 ALA A O 1
ATOM 720 N N . GLY A 1 92 ? 13.787 4.236 -25.338 1.00 96.00 92 GLY A N 1
ATOM 721 C CA . GLY A 1 92 ? 14.351 5.157 -26.327 1.00 96.00 92 GLY A CA 1
ATOM 722 C C . GLY A 1 92 ? 15.881 5.213 -26.295 1.00 96.00 92 GLY A C 1
ATOM 723 O O . GLY A 1 92 ? 16.528 5.096 -27.336 1.00 96.00 92 GLY A O 1
ATOM 724 N N . VAL A 1 93 ? 16.480 5.327 -25.105 1.00 96.31 93 VAL A N 1
ATOM 725 C CA . VAL A 1 93 ? 17.946 5.346 -24.944 1.00 96.31 93 VAL A CA 1
ATOM 726 C C . VAL A 1 93 ? 18.565 4.028 -25.407 1.00 96.31 93 VAL A C 1
ATOM 728 O O . VAL A 1 93 ? 19.561 4.034 -26.134 1.00 96.31 93 VAL A O 1
ATOM 731 N N . LEU A 1 94 ? 17.961 2.897 -25.031 1.00 96.31 94 LEU A N 1
ATOM 732 C CA . LEU A 1 94 ? 18.441 1.580 -25.435 1.00 96.31 94 LEU A CA 1
ATOM 733 C C . LEU A 1 94 ? 18.416 1.416 -26.962 1.00 96.31 94 LEU A C 1
ATOM 735 O O . LEU A 1 94 ? 19.388 0.931 -27.541 1.00 96.31 94 LEU A O 1
ATOM 739 N N . LEU A 1 95 ? 17.349 1.879 -27.623 1.00 97.38 95 LEU A N 1
ATOM 740 C CA . LEU A 1 95 ? 17.232 1.846 -29.081 1.00 97.38 95 LEU A CA 1
ATOM 741 C C . LEU A 1 95 ? 18.360 2.638 -29.761 1.00 97.38 95 LEU A C 1
ATOM 743 O O . LEU A 1 95 ? 19.016 2.124 -30.668 1.00 97.38 95 LEU A O 1
ATOM 747 N N . ILE A 1 96 ? 18.623 3.868 -29.308 1.00 97.50 96 ILE A N 1
ATOM 748 C CA . ILE A 1 96 ? 19.675 4.726 -29.878 1.00 97.50 96 ILE A CA 1
ATOM 749 C C . ILE A 1 96 ? 21.054 4.070 -29.729 1.00 97.50 96 ILE A C 1
ATOM 751 O O . ILE A 1 96 ? 21.838 4.052 -30.682 1.00 97.50 96 ILE A O 1
ATOM 755 N N . LEU A 1 97 ? 21.344 3.486 -28.562 1.00 97.44 97 LEU A N 1
ATOM 756 C CA . LEU A 1 97 ? 22.600 2.772 -28.321 1.00 97.44 97 LEU A CA 1
ATOM 757 C C . LEU A 1 97 ? 22.761 1.569 -29.253 1.00 97.44 97 LEU A C 1
ATOM 759 O O . LEU A 1 97 ? 23.832 1.388 -29.833 1.00 97.44 97 LEU A O 1
ATOM 763 N N . LEU A 1 98 ? 21.703 0.778 -29.451 1.00 97.50 98 LEU A N 1
ATOM 764 C CA . LEU A 1 98 ? 21.731 -0.360 -30.370 1.00 97.50 98 LEU A CA 1
ATOM 765 C C . LEU A 1 98 ? 22.012 0.080 -31.810 1.00 97.50 98 LEU A C 1
ATOM 767 O O . LEU A 1 98 ? 22.856 -0.522 -32.475 1.00 97.50 98 LEU A O 1
ATOM 771 N N . VAL A 1 99 ? 21.383 1.162 -32.277 1.00 97.25 99 VAL A N 1
ATOM 772 C CA . VAL A 1 99 ? 21.642 1.727 -33.612 1.00 97.25 99 VAL A CA 1
ATOM 773 C C . VAL A 1 99 ? 23.092 2.201 -33.736 1.00 97.25 99 VAL A C 1
ATOM 775 O O . VAL A 1 99 ? 23.768 1.869 -34.712 1.00 97.25 99 VAL A O 1
ATOM 778 N N . ALA A 1 100 ? 23.611 2.922 -32.739 1.00 97.06 100 ALA A N 1
ATOM 779 C CA . ALA A 1 100 ? 24.996 3.388 -32.736 1.00 97.06 100 ALA A CA 1
ATOM 780 C C . ALA A 1 100 ? 25.998 2.220 -32.772 1.00 97.06 100 ALA A C 1
ATOM 782 O O . ALA A 1 100 ? 26.957 2.248 -33.551 1.00 97.06 100 ALA A O 1
ATOM 783 N N . ILE A 1 101 ? 25.750 1.164 -31.988 1.00 96.88 101 ILE A N 1
ATOM 784 C CA . ILE A 1 101 ? 26.553 -0.065 -31.990 1.00 96.88 101 ILE A CA 1
ATOM 785 C C . ILE A 1 101 ? 26.497 -0.736 -33.364 1.00 96.88 101 ILE A C 1
ATOM 787 O O . ILE A 1 101 ? 27.542 -1.102 -33.904 1.00 96.88 101 ILE A O 1
ATOM 791 N N . LEU A 1 102 ? 25.311 -0.857 -33.964 1.00 96.62 102 LEU A N 1
ATOM 792 C CA . LEU A 1 102 ? 25.139 -1.467 -35.281 1.00 96.62 102 LEU A CA 1
ATOM 793 C C . LEU A 1 102 ? 25.932 -0.705 -36.352 1.00 96.62 102 LEU A C 1
ATOM 795 O O . LEU A 1 102 ? 26.706 -1.304 -37.103 1.00 96.62 102 LEU A O 1
ATOM 799 N N . ILE A 1 103 ? 25.810 0.626 -36.375 1.00 95.88 103 ILE A N 1
ATOM 800 C CA . ILE A 1 103 ? 26.568 1.499 -37.279 1.00 95.88 103 ILE A CA 1
ATOM 801 C C . ILE A 1 103 ? 28.071 1.317 -37.049 1.00 95.88 103 ILE A C 1
ATOM 803 O O . ILE A 1 103 ? 28.829 1.158 -38.009 1.00 95.88 103 ILE A O 1
ATOM 807 N N . MET A 1 104 ? 28.521 1.301 -35.792 1.00 95.31 104 MET A N 1
ATOM 808 C CA . MET A 1 104 ? 29.929 1.095 -35.456 1.00 95.31 104 MET A CA 1
ATOM 809 C C . MET A 1 104 ? 30.440 -0.262 -35.961 1.00 95.31 104 MET A C 1
ATOM 811 O O . MET A 1 104 ? 31.519 -0.323 -36.556 1.00 95.31 104 MET A O 1
ATOM 815 N N . LEU A 1 105 ? 29.675 -1.340 -35.774 1.00 93.81 105 LEU A N 1
ATOM 816 C CA . LEU A 1 105 ? 30.028 -2.682 -36.240 1.00 93.81 105 LEU A CA 1
ATOM 817 C C . LEU A 1 105 ? 30.113 -2.747 -37.769 1.00 93.81 105 LEU A C 1
ATOM 819 O O . LEU A 1 105 ? 31.089 -3.279 -38.305 1.00 93.81 105 LEU A O 1
ATOM 823 N N . ILE A 1 106 ? 29.151 -2.150 -38.478 1.00 92.62 106 ILE A N 1
ATOM 824 C CA . ILE A 1 106 ? 29.164 -2.063 -39.945 1.00 92.62 106 ILE A CA 1
ATOM 825 C C . ILE A 1 106 ? 30.396 -1.279 -40.422 1.00 92.62 106 ILE A C 1
ATOM 827 O O . ILE A 1 106 ? 31.114 -1.737 -41.316 1.00 92.62 106 ILE A O 1
ATOM 831 N N . ARG A 1 107 ? 30.700 -0.129 -39.800 1.00 90.19 107 ARG A N 1
ATOM 832 C CA . ARG A 1 107 ? 31.887 0.679 -40.137 1.00 90.19 107 ARG A CA 1
ATOM 833 C C . ARG A 1 107 ? 33.187 -0.085 -39.884 1.00 90.19 107 ARG A C 1
ATOM 835 O O . ARG A 1 107 ? 34.078 -0.046 -40.731 1.00 90.19 107 ARG A O 1
ATOM 842 N N . ARG A 1 108 ? 33.297 -0.813 -38.767 1.00 87.31 108 ARG A N 1
ATOM 843 C CA . ARG A 1 108 ? 34.477 -1.640 -38.450 1.00 87.31 108 ARG A CA 1
ATOM 844 C C . ARG A 1 108 ? 34.676 -2.777 -39.455 1.00 87.31 108 ARG A C 1
ATOM 846 O O . ARG A 1 108 ? 35.808 -3.020 -39.862 1.00 87.31 108 ARG A O 1
ATOM 853 N N . ARG A 1 109 ? 33.600 -3.435 -39.903 1.00 82.94 109 ARG A N 1
ATOM 854 C CA . ARG A 1 109 ? 33.679 -4.497 -40.923 1.00 82.94 109 ARG A CA 1
ATOM 855 C C . ARG A 1 109 ? 34.110 -3.970 -42.293 1.00 82.94 109 ARG A C 1
ATOM 857 O O . ARG A 1 109 ? 34.917 -4.617 -42.948 1.00 82.94 109 ARG A O 1
ATOM 864 N N . LYS A 1 110 ? 33.634 -2.789 -42.709 1.00 74.19 110 LYS A N 1
ATOM 865 C CA . LYS A 1 110 ? 34.044 -2.177 -43.988 1.00 74.19 110 LYS A CA 1
ATOM 866 C C . LYS A 1 110 ? 35.519 -1.758 -43.999 1.00 74.19 110 LYS A C 1
ATOM 868 O O . LYS A 1 110 ? 36.193 -1.988 -44.994 1.00 74.19 110 LYS A O 1
ATOM 873 N N . LYS A 1 111 ? 36.045 -1.223 -42.891 1.00 67.56 111 LYS A N 1
ATOM 874 C CA . LYS A 1 111 ? 37.466 -0.832 -42.793 1.00 67.56 111 LYS A CA 1
ATOM 875 C C . LYS A 1 111 ? 38.446 -2.011 -42.885 1.00 67.56 111 LYS A C 1
ATOM 877 O O . LYS A 1 111 ? 39.555 -1.814 -43.350 1.00 67.56 111 LYS A O 1
ATOM 882 N N . ARG A 1 112 ? 38.039 -3.224 -42.491 1.00 60.34 112 ARG A N 1
ATOM 883 C CA . ARG A 1 112 ? 38.863 -4.446 -42.604 1.00 60.34 112 ARG A CA 1
ATOM 884 C C . ARG A 1 112 ? 38.861 -5.100 -43.993 1.00 60.34 112 ARG A C 1
ATOM 886 O O . ARG A 1 112 ? 39.603 -6.045 -44.186 1.00 60.34 112 ARG A O 1
ATOM 893 N N . LYS A 1 113 ? 38.005 -4.658 -44.923 1.00 53.59 113 LYS A N 1
ATOM 894 C CA . LYS A 1 113 ? 37.953 -5.170 -46.308 1.00 53.59 113 LYS A CA 1
ATOM 895 C C . LYS A 1 113 ? 38.720 -4.300 -47.315 1.00 53.59 113 LYS A C 1
ATOM 897 O O . LYS A 1 113 ? 38.829 -4.696 -48.466 1.00 53.59 113 LYS A O 1
ATOM 902 N N . ILE A 1 114 ? 39.146 -3.101 -46.909 1.00 52.69 114 ILE A N 1
ATOM 903 C CA . ILE A 1 114 ? 39.797 -2.091 -47.769 1.00 52.69 114 ILE A CA 1
ATOM 904 C C . ILE A 1 114 ? 41.296 -1.941 -47.416 1.00 52.69 114 ILE A C 1
ATOM 906 O O . ILE A 1 114 ? 42.021 -1.226 -48.095 1.00 52.69 114 ILE A O 1
ATOM 910 N N . SER A 1 115 ? 41.765 -2.639 -46.379 1.00 46.19 115 SER A N 1
ATOM 911 C CA . SER A 1 115 ? 43.185 -2.869 -46.089 1.00 46.19 115 SER A CA 1
ATOM 912 C C . SER A 1 115 ? 43.502 -4.334 -46.321 1.00 46.19 115 SER A C 1
ATOM 914 O O . SER A 1 115 ? 44.700 -4.604 -46.533 1.00 46.19 115 SER A O 1
#

Radius of gyration: 27.15 Å; chains: 1; bounding box: 70×28×72 Å

Organism: NCBI:txid1265822

pLDDT: mean 89.28, std 9.85, range [46.19, 97.56]

Sequence (115 aa):
MAFLMKKIRFDATLDVPKILKEQKLGDQVPTALLSQVDYTLVLDFPIDTIGENNADSKDGGKLTWHIPLEKQNRLYFEIGVPNVKNIAISAGVLLILLVAILIMLIRRRKKRKIS

Foldseek 3Di:
DPLFWDKDKDKDKAALCVVCVVVVNNVVDPLVVLQVDFDKDKDADPAQQKDDWDAPDDDRRIGMHGDSNSGMDMTMIMGIDGPVVSVVVVVVVVVVVVVVVVVVVVVVVVVVVVD

Secondary structure (DSSP, 8-state):
-TTTEEEEEEEEEE-HHHHHHHTT-TTTS-HHHHTT-EEEEEEE-SS--EEEE--SEEETTEEEEEEETTS-EEEEEEEEEE-HHHHHHHHHHHHHHHHHHHHHHHHHHHHTS--